Protein AF-A0A965IWE2-F1 (afdb_monomer)

pLDDT: mean 88.1, std 9.8, range [55.44, 98.12]

Secondary structure (DSSP, 8-state):
--TT--------GGG-BSSSS-SS---HHHH-SS--S-S-EEEE--TTTTT-EEEEEETTEEEEEEEEEEEEE-SSTTTTSTTT---EEEEEETTSBEEEEEGGGEEEE-TTTS-S------SPPPP-------

Sequence (134 aa):
MLESGAIYRNVPAHGIGFSRHPAGVWQPKDVQTWDCYGERFTTLEYRYLAGLEVKVRCDNVVYGGEYLFTAAPVGDGFSAYPEQAKEFCFIRLINDRLAIQPTNHVVFRERSFTGDEFQMPKGLKRQVDIWSAE

Foldseek 3Di:
DPPVPDDDPDQQQQNAFPDPQQDDRDDNQQQEVDDDLDDAKDKAAPPVQAPWWKWFDRPNDIFIWGWDIKIFHDDGPQCQFQQRGWIWTWTQTPSRGTHTYTPLRMDTDDPVPDDPDPDRDDPDDTDHDDDDDD

Structure (mmCIF, N/CA/C/O backbone):
data_AF-A0A965IWE2-F1
#
_entry.id   AF-A0A965IWE2-F1
#
loop_
_atom_site.group_PDB
_atom_site.id
_atom_site.type_symbol
_atom_site.label_atom_id
_atom_site.label_alt_id
_atom_site.label_comp_id
_atom_site.label_asym_id
_atom_site.label_entity_id
_atom_site.label_seq_id
_atom_site.pdbx_PDB_ins_code
_atom_site.Cartn_x
_atom_site.Cartn_y
_atom_site.Cartn_z
_atom_site.occupancy
_atom_site.B_iso_or_equiv
_atom_site.auth_seq_id
_atom_site.auth_comp_id
_atom_site.auth_asym_id
_atom_site.auth_atom_id
_atom_site.pdbx_PDB_model_num
ATOM 1 N N . MET A 1 1 ? -0.496 -16.110 -13.170 1.00 55.44 1 MET A N 1
ATOM 2 C CA . MET A 1 1 ? -0.404 -17.322 -14.009 1.00 55.44 1 MET A CA 1
ATOM 3 C C . MET A 1 1 ? 0.460 -16.947 -15.195 1.00 55.44 1 MET A C 1
ATOM 5 O O . MET A 1 1 ? 0.189 -15.914 -15.793 1.00 55.44 1 MET A O 1
ATOM 9 N N . LEU A 1 2 ? 1.551 -17.670 -15.447 1.00 72.88 2 LEU A N 1
ATOM 10 C CA . LEU A 1 2 ? 2.368 -17.424 -16.642 1.00 72.88 2 LEU A CA 1
ATOM 11 C C . LEU A 1 2 ? 1.565 -17.807 -17.894 1.00 72.88 2 LEU A C 1
ATOM 13 O O . LEU A 1 2 ? 0.591 -18.547 -17.776 1.00 72.88 2 LEU A O 1
ATOM 17 N N . GLU A 1 3 ? 1.974 -17.357 -19.081 1.00 79.19 3 GLU A N 1
ATOM 18 C CA . GLU A 1 3 ? 1.339 -17.766 -20.352 1.00 79.19 3 GLU A CA 1
ATOM 19 C C . GLU A 1 3 ? 1.299 -19.299 -20.511 1.00 79.19 3 GLU A C 1
ATOM 21 O O . GLU A 1 3 ? 0.393 -19.846 -21.129 1.00 79.19 3 GLU A O 1
ATOM 26 N N . SER A 1 4 ? 2.230 -20.004 -19.862 1.00 88.25 4 SER A N 1
ATOM 27 C CA . SER A 1 4 ? 2.276 -21.468 -19.765 1.00 88.25 4 SER A CA 1
ATOM 28 C C . SER A 1 4 ? 1.246 -22.091 -18.814 1.00 88.25 4 SER A C 1
ATOM 30 O O . SER A 1 4 ? 1.233 -23.302 -18.621 1.00 88.25 4 SER A O 1
ATOM 32 N N . GLY A 1 5 ? 0.433 -21.284 -18.140 1.00 86.69 5 GLY A N 1
ATOM 33 C CA . GLY A 1 5 ? -0.474 -21.728 -17.088 1.00 86.69 5 GLY A CA 1
ATOM 34 C C . GLY A 1 5 ? 0.195 -22.022 -15.743 1.00 86.69 5 GLY A C 1
ATOM 35 O O . GLY A 1 5 ? -0.491 -22.332 -14.769 1.00 86.69 5 GLY A O 1
ATOM 36 N N . ALA A 1 6 ? 1.520 -21.889 -15.645 1.00 86.88 6 ALA A N 1
ATOM 37 C CA . ALA A 1 6 ? 2.234 -22.164 -14.408 1.00 86.88 6 ALA A CA 1
ATOM 38 C C . ALA A 1 6 ? 1.862 -21.167 -13.294 1.00 86.88 6 ALA A C 1
ATOM 40 O O . ALA A 1 6 ? 1.780 -19.946 -13.500 1.00 86.88 6 ALA A O 1
ATOM 41 N N . ILE A 1 7 ? 1.686 -21.708 -12.087 1.00 81.75 7 ILE A N 1
ATOM 42 C CA . ILE A 1 7 ? 1.588 -20.943 -10.845 1.00 81.75 7 ILE A CA 1
ATOM 43 C C . ILE A 1 7 ? 2.983 -20.899 -10.241 1.00 81.75 7 ILE A C 1
ATOM 45 O O . ILE A 1 7 ? 3.492 -21.903 -9.744 1.00 81.75 7 ILE A O 1
ATOM 49 N N . TYR A 1 8 ? 3.600 -19.727 -10.288 1.00 81.69 8 TYR A N 1
ATOM 50 C CA . TYR A 1 8 ? 4.886 -19.509 -9.653 1.00 81.69 8 TYR A CA 1
ATOM 51 C C . TYR A 1 8 ? 4.661 -19.074 -8.202 1.00 81.69 8 TYR A C 1
ATOM 53 O O . TYR A 1 8 ? 3.908 -18.136 -7.936 1.00 81.69 8 TYR A O 1
ATOM 61 N N . ARG A 1 9 ? 5.261 -19.807 -7.263 1.00 84.38 9 ARG A N 1
ATOM 62 C CA . ARG A 1 9 ? 5.168 -19.569 -5.815 1.00 84.38 9 ARG A CA 1
ATOM 63 C C . ARG A 1 9 ? 6.506 -19.052 -5.289 1.00 84.38 9 ARG A C 1
ATOM 65 O O . ARG A 1 9 ? 7.512 -19.129 -5.985 1.00 84.38 9 ARG A O 1
ATOM 72 N N . ASN A 1 10 ? 6.514 -18.559 -4.051 1.00 85.19 10 ASN A N 1
ATOM 73 C CA . ASN A 1 10 ? 7.715 -18.084 -3.349 1.00 85.19 10 ASN A CA 1
ATOM 74 C C . ASN A 1 10 ? 8.398 -16.875 -4.011 1.00 85.19 10 ASN A C 1
ATOM 76 O O . ASN A 1 10 ? 9.604 -16.682 -3.870 1.00 85.19 10 ASN A O 1
ATOM 80 N N . VAL A 1 11 ? 7.627 -16.041 -4.716 1.00 88.38 11 VAL A N 1
ATOM 81 C CA . VAL A 1 11 ? 8.094 -14.714 -5.131 1.00 88.38 11 VAL A CA 1
ATOM 82 C C . VAL A 1 11 ? 7.975 -13.787 -3.930 1.00 88.38 11 VAL A C 1
ATOM 84 O O . VAL A 1 11 ? 6.859 -13.595 -3.441 1.00 88.38 11 VAL A O 1
ATOM 87 N N . PRO A 1 12 ? 9.076 -13.203 -3.439 1.00 90.75 12 PRO A N 1
ATOM 88 C CA . PRO A 1 12 ? 8.976 -12.233 -2.368 1.00 90.75 12 PRO A CA 1
ATOM 89 C C . PRO A 1 12 ? 8.298 -10.958 -2.882 1.00 90.75 12 PRO A C 1
ATOM 91 O O . PRO A 1 12 ? 8.510 -10.554 -4.026 1.00 90.75 12 PRO A O 1
ATOM 94 N N . ALA A 1 13 ? 7.522 -10.286 -2.031 1.00 93.00 13 ALA A N 1
ATOM 95 C CA . ALA A 1 13 ? 6.728 -9.125 -2.438 1.00 93.00 13 ALA A CA 1
ATOM 96 C C . ALA A 1 13 ? 7.570 -7.993 -3.063 1.00 93.00 13 ALA A C 1
ATOM 98 O O . ALA A 1 13 ? 7.154 -7.398 -4.053 1.00 93.00 13 ALA A O 1
ATOM 99 N N . HIS A 1 14 ? 8.792 -7.750 -2.567 1.00 94.44 14 HIS A N 1
ATOM 100 C CA . HIS A 1 14 ? 9.705 -6.735 -3.122 1.00 94.44 14 HIS A CA 1
ATOM 101 C C . HIS A 1 14 ? 10.213 -7.080 -4.535 1.00 94.44 14 HIS A C 1
ATOM 103 O O . HIS A 1 14 ? 10.678 -6.204 -5.266 1.00 94.44 14 HIS A O 1
ATOM 109 N N . GLY A 1 15 ? 10.118 -8.352 -4.933 1.00 93.06 15 GLY A N 1
ATOM 110 C CA . GLY A 1 15 ? 10.422 -8.825 -6.281 1.00 93.06 15 GLY A CA 1
ATOM 111 C C . GLY A 1 15 ? 9.268 -8.647 -7.273 1.00 93.06 15 GLY A C 1
ATOM 112 O O . GLY A 1 15 ? 9.479 -8.828 -8.469 1.00 93.06 15 GLY A O 1
ATOM 113 N N . ILE A 1 16 ? 8.066 -8.288 -6.808 1.00 93.50 16 ILE A N 1
ATOM 114 C CA . ILE A 1 16 ? 6.896 -8.093 -7.668 1.00 93.50 16 ILE A CA 1
ATOM 115 C C . ILE A 1 16 ? 6.962 -6.708 -8.319 1.00 93.50 16 ILE A C 1
ATOM 117 O O . ILE A 1 16 ? 7.113 -5.683 -7.649 1.00 93.50 16 ILE A O 1
ATOM 121 N N . GLY A 1 17 ? 6.823 -6.690 -9.643 1.00 94.62 17 GLY A N 1
ATOM 122 C CA . GLY A 1 17 ? 6.691 -5.480 -10.442 1.00 94.62 17 GLY A CA 1
ATOM 123 C C . GLY A 1 17 ? 5.585 -5.613 -11.483 1.00 94.62 17 GLY A C 1
ATOM 124 O O . GLY A 1 17 ? 5.257 -6.718 -11.914 1.00 94.62 17 GLY A O 1
ATOM 125 N N . PHE A 1 18 ? 5.013 -4.479 -11.880 1.00 95.31 18 PHE A N 1
ATOM 126 C CA . PHE A 1 18 ? 3.911 -4.391 -12.846 1.00 95.31 18 PHE A CA 1
ATOM 127 C C . PHE A 1 18 ? 4.383 -4.131 -14.283 1.00 95.31 18 PHE A C 1
ATOM 129 O O . PHE A 1 18 ? 3.581 -4.152 -15.215 1.00 95.31 18 PHE A O 1
ATOM 136 N N . SER A 1 19 ? 5.688 -3.939 -14.477 1.00 94.94 19 SER A N 1
ATOM 137 C CA . SER A 1 19 ? 6.344 -3.837 -15.778 1.00 94.94 19 SER A CA 1
ATOM 138 C C . SER A 1 19 ? 7.600 -4.713 -15.815 1.00 94.94 19 SER A C 1
ATOM 140 O O . SER A 1 19 ? 8.023 -5.262 -14.798 1.00 94.94 19 SER A O 1
ATOM 142 N N . ARG A 1 20 ? 8.206 -4.890 -16.999 1.00 91.50 20 ARG A N 1
ATOM 143 C CA . ARG A 1 20 ? 9.433 -5.703 -17.152 1.00 91.50 20 ARG A CA 1
ATOM 144 C C . ARG A 1 20 ? 10.641 -5.102 -16.429 1.00 91.50 20 ARG A C 1
ATOM 146 O O . ARG A 1 20 ? 11.553 -5.833 -16.054 1.00 91.50 20 ARG A O 1
ATOM 153 N N . HIS A 1 21 ? 10.648 -3.782 -16.257 1.00 92.31 21 HIS A N 1
ATOM 154 C CA . HIS A 1 21 ? 11.761 -3.025 -15.693 1.00 92.31 21 HIS A CA 1
ATOM 155 C C . HIS A 1 21 ? 11.236 -1.992 -14.682 1.00 92.31 21 HIS A C 1
ATOM 157 O O . HIS A 1 21 ? 11.335 -0.791 -14.936 1.00 92.31 21 HIS A O 1
ATOM 163 N N . PRO A 1 22 ? 10.654 -2.438 -13.550 1.00 94.38 22 PRO A N 1
ATOM 164 C CA . PRO A 1 22 ? 10.171 -1.526 -12.521 1.00 94.38 22 PRO A CA 1
ATOM 165 C C . PRO A 1 22 ? 11.356 -0.760 -11.923 1.00 94.38 22 PRO A C 1
ATOM 167 O O . PRO A 1 22 ? 12.453 -1.310 -11.771 1.00 94.38 22 PRO A O 1
ATOM 170 N N . ALA A 1 23 ? 11.157 0.511 -11.583 1.00 92.44 23 ALA A N 1
ATOM 171 C CA . ALA A 1 23 ? 12.283 1.365 -11.222 1.00 92.44 23 ALA A CA 1
ATOM 172 C C . ALA A 1 23 ? 12.872 1.013 -9.843 1.00 92.44 23 ALA A C 1
ATOM 174 O O . ALA A 1 23 ? 12.159 0.651 -8.901 1.00 92.44 23 ALA A O 1
ATOM 175 N N . GLY A 1 24 ? 14.193 1.179 -9.722 1.00 88.81 24 GLY A N 1
ATOM 176 C CA . GLY A 1 24 ? 14.953 0.942 -8.491 1.00 88.81 24 GLY A CA 1
ATOM 177 C C . GLY A 1 24 ? 15.128 -0.537 -8.141 1.00 88.81 24 GLY A C 1
ATOM 178 O O . GLY A 1 24 ? 14.558 -1.418 -8.779 1.00 88.81 24 GLY A O 1
ATOM 179 N N . VAL A 1 25 ? 15.921 -0.811 -7.105 1.00 90.25 25 VAL A N 1
ATOM 180 C CA . VAL A 1 25 ? 16.069 -2.144 -6.498 1.00 90.25 25 VAL A CA 1
ATOM 181 C C . VAL A 1 25 ? 15.446 -2.078 -5.114 1.00 90.25 25 VAL A C 1
ATOM 183 O O . VAL A 1 25 ? 15.855 -1.249 -4.308 1.00 90.25 25 VAL A O 1
ATOM 186 N N . TRP A 1 26 ? 14.437 -2.910 -4.871 1.00 94.31 26 TRP A N 1
ATOM 187 C CA . TRP A 1 26 ? 13.669 -2.902 -3.627 1.00 94.31 26 TRP A CA 1
ATOM 188 C C . TRP A 1 26 ? 14.148 -3.999 -2.684 1.00 94.31 26 TRP A C 1
ATOM 190 O O . TRP A 1 26 ? 14.378 -5.135 -3.097 1.00 94.31 26 TRP A O 1
ATOM 200 N N . GLN A 1 27 ? 14.267 -3.645 -1.413 1.00 95.00 27 GLN A N 1
ATOM 201 C CA . GLN A 1 27 ? 14.467 -4.536 -0.281 1.00 95.00 27 GLN A CA 1
ATOM 202 C C . GLN A 1 27 ? 13.111 -4.867 0.367 1.00 95.00 27 GLN A C 1
ATOM 204 O O . GLN A 1 27 ? 12.132 -4.144 0.158 1.00 95.00 27 GLN A O 1
ATOM 209 N N . PRO A 1 28 ? 13.022 -5.916 1.207 1.00 94.12 28 PRO A N 1
ATOM 210 C CA . PRO A 1 28 ? 11.795 -6.238 1.943 1.00 94.12 28 PRO A CA 1
ATOM 211 C C . PRO A 1 28 ? 11.175 -5.046 2.693 1.00 94.12 28 PRO A C 1
ATOM 213 O O . PRO A 1 28 ? 9.966 -4.848 2.643 1.00 94.12 28 PRO A O 1
ATOM 216 N N . LYS A 1 29 ? 12.002 -4.195 3.310 1.00 93.25 29 LYS A N 1
ATOM 217 C CA . LYS A 1 29 ? 11.538 -3.007 4.045 1.00 93.25 29 LYS A CA 1
ATOM 218 C C . LYS A 1 29 ? 10.876 -1.934 3.168 1.00 93.25 29 LYS A C 1
ATOM 220 O O . LYS A 1 29 ? 10.095 -1.131 3.675 1.00 93.25 29 LYS A O 1
ATOM 225 N N . ASP A 1 30 ? 11.193 -1.912 1.872 1.00 95.06 30 ASP A N 1
ATOM 226 C CA . ASP A 1 30 ? 10.654 -0.923 0.937 1.00 95.06 30 ASP A CA 1
ATOM 2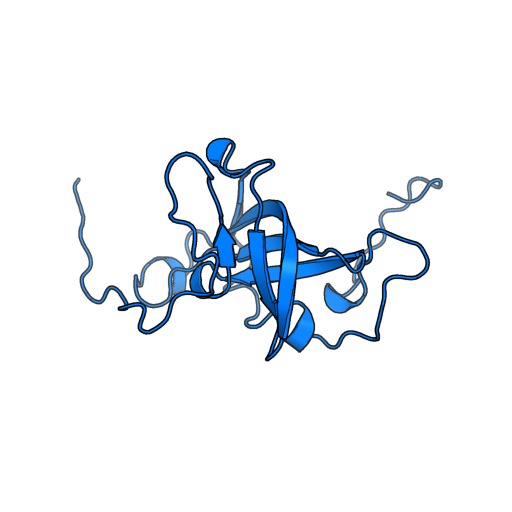27 C C . ASP A 1 30 ? 9.226 -1.313 0.529 1.00 95.06 30 ASP A C 1
ATOM 229 O O . ASP A 1 30 ? 8.349 -0.457 0.429 1.00 95.06 30 ASP A O 1
ATOM 233 N N . VAL A 1 31 ? 8.960 -2.617 0.370 1.00 95.50 31 VAL A N 1
ATOM 234 C CA . VAL A 1 31 ? 7.615 -3.123 0.050 1.00 95.50 31 VAL A CA 1
ATOM 235 C C . VAL A 1 31 ? 6.681 -3.119 1.244 1.00 95.50 31 VAL A C 1
ATOM 237 O O . VAL A 1 31 ? 5.516 -2.755 1.084 1.00 95.50 31 VAL A O 1
ATOM 240 N N . GLN A 1 32 ? 7.174 -3.506 2.417 1.00 93.62 32 GLN A N 1
ATOM 241 C CA . GLN A 1 32 ? 6.331 -3.825 3.557 1.00 93.62 32 GLN A CA 1
ATOM 242 C C . GLN A 1 32 ? 7.048 -3.479 4.860 1.00 93.62 32 GLN A C 1
ATOM 244 O O . GLN A 1 32 ? 8.159 -3.932 5.118 1.00 93.62 32 GLN A O 1
ATOM 249 N N . THR A 1 33 ? 6.414 -2.646 5.688 1.00 90.88 33 THR A N 1
ATOM 250 C CA . THR A 1 33 ? 6.990 -2.239 6.980 1.00 90.88 33 THR A CA 1
ATOM 251 C C . THR A 1 33 ? 6.872 -3.325 8.052 1.00 90.88 33 THR A C 1
ATOM 253 O O . THR A 1 33 ? 7.755 -3.432 8.901 1.00 90.88 33 THR A O 1
ATOM 256 N N . TRP A 1 34 ? 5.809 -4.133 8.023 1.00 86.12 34 TRP A N 1
ATOM 257 C CA . TRP A 1 34 ? 5.569 -5.212 8.988 1.00 86.12 34 TRP A CA 1
ATOM 258 C C . TRP A 1 34 ? 5.124 -6.472 8.279 1.00 86.12 34 TRP A C 1
ATOM 260 O O . TRP A 1 34 ? 4.267 -6.377 7.407 1.00 86.12 34 TRP A O 1
ATOM 270 N N . ASP A 1 35 ? 5.633 -7.627 8.697 1.00 78.38 35 ASP A N 1
ATOM 271 C CA . ASP A 1 35 ? 5.139 -8.922 8.232 1.00 78.38 35 ASP A CA 1
ATOM 272 C C . ASP A 1 35 ? 3.641 -9.092 8.541 1.00 78.38 35 ASP A C 1
ATOM 274 O O . ASP A 1 35 ? 3.102 -8.476 9.466 1.00 78.38 35 ASP A O 1
ATOM 278 N N . CYS A 1 36 ? 2.955 -9.922 7.751 1.00 68.4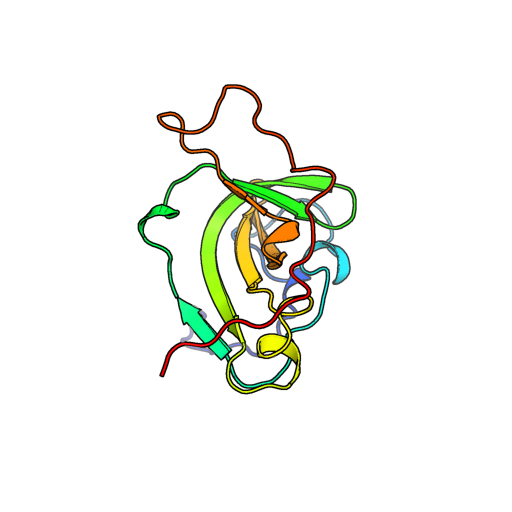4 36 CYS A N 1
ATOM 279 C CA . CYS A 1 36 ? 1.548 -10.237 7.992 1.00 68.44 36 CYS A CA 1
ATOM 280 C C . CYS A 1 36 ? 1.375 -10.850 9.391 1.00 68.44 36 CYS A C 1
ATOM 282 O O . CYS A 1 36 ? 2.110 -11.762 9.764 1.00 68.44 36 CYS A O 1
ATOM 284 N N . TYR A 1 37 ? 0.370 -10.387 10.141 1.00 68.88 37 TYR A N 1
ATOM 285 C CA . TYR A 1 37 ? 0.128 -10.774 11.541 1.00 68.88 37 TYR A CA 1
ATOM 286 C C . TYR A 1 37 ? -0.346 -12.229 11.754 1.00 68.88 37 TYR A C 1
ATOM 288 O O . TYR A 1 37 ? -0.629 -12.633 12.881 1.00 68.88 37 TYR A O 1
ATOM 296 N N . GLY A 1 38 ? -0.374 -13.045 10.695 1.00 73.25 38 GLY A N 1
ATOM 297 C CA . GLY A 1 38 ? -0.691 -14.466 10.755 1.00 73.25 38 GLY A CA 1
ATOM 298 C C . GLY A 1 38 ? -1.047 -15.059 9.391 1.00 73.25 38 GLY A C 1
ATOM 299 O O . GLY A 1 38 ? -0.911 -14.419 8.349 1.00 73.25 38 GLY A O 1
ATOM 300 N N . GLU A 1 39 ? -1.531 -16.301 9.413 1.00 80.12 39 GLU A N 1
ATOM 301 C CA . GLU A 1 39 ? -1.945 -17.046 8.214 1.00 80.12 39 GLU A CA 1
ATOM 302 C C . GLU A 1 39 ? -3.424 -16.832 7.850 1.00 80.12 39 GLU A C 1
ATOM 304 O O . GLU A 1 39 ? -3.841 -17.144 6.735 1.00 80.12 39 GLU A O 1
ATOM 309 N N . ARG A 1 40 ? -4.233 -16.305 8.781 1.00 87.75 40 ARG A N 1
ATOM 310 C CA . ARG A 1 40 ? -5.671 -16.081 8.588 1.00 87.75 40 ARG A CA 1
ATOM 311 C C . ARG A 1 40 ? -5.953 -14.617 8.287 1.00 87.75 40 ARG A C 1
ATOM 313 O O . ARG A 1 40 ? -5.820 -13.756 9.150 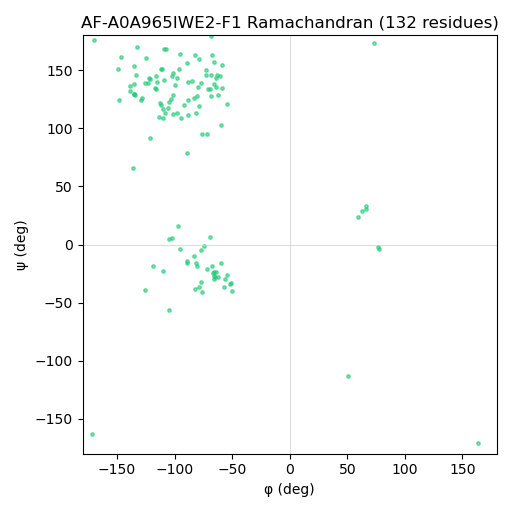1.00 87.75 40 ARG A O 1
ATOM 320 N N . PHE A 1 41 ? -6.383 -14.353 7.063 1.00 90.06 41 PHE A N 1
ATOM 321 C CA . PHE A 1 41 ? -6.807 -13.035 6.616 1.00 90.06 41 PHE A CA 1
ATOM 322 C C . PHE A 1 41 ? -7.934 -13.164 5.595 1.00 90.06 41 PHE A C 1
ATOM 324 O O . PHE A 1 41 ? -8.120 -14.212 4.975 1.00 90.06 41 PHE A O 1
ATOM 331 N N . THR A 1 42 ? -8.666 -12.075 5.403 1.00 92.12 42 THR A N 1
ATOM 332 C CA . THR A 1 42 ? -9.567 -11.890 4.267 1.00 92.12 42 THR A CA 1
ATOM 333 C C . THR A 1 42 ? -9.007 -10.819 3.346 1.00 92.12 42 THR A C 1
ATOM 335 O O . THR A 1 42 ? -8.321 -9.902 3.799 1.00 92.12 42 THR A O 1
ATOM 338 N N . THR A 1 43 ? -9.304 -10.912 2.055 1.00 94.38 43 THR A N 1
ATOM 339 C CA . THR A 1 43 ? -9.077 -9.810 1.120 1.00 94.38 43 THR A CA 1
ATOM 340 C C . THR A 1 43 ? -10.388 -9.106 0.817 1.00 94.38 43 THR A C 1
ATOM 342 O O . THR A 1 43 ? -11.450 -9.728 0.773 1.00 94.38 43 THR A O 1
ATOM 345 N N . LEU A 1 44 ? -10.320 -7.794 0.629 1.00 95.00 44 LEU A N 1
ATOM 346 C CA . LEU A 1 44 ? -11.452 -6.976 0.226 1.00 95.00 44 LEU A CA 1
ATOM 347 C C . LEU A 1 44 ? -10.991 -5.788 -0.607 1.00 95.00 44 LEU A C 1
ATOM 349 O O . LEU A 1 44 ? -9.889 -5.278 -0.427 1.00 95.00 44 LEU A O 1
ATOM 353 N N . GLU A 1 45 ? -11.860 -5.328 -1.494 1.00 96.25 45 GLU A N 1
ATOM 354 C CA . GLU A 1 45 ? -11.698 -4.052 -2.177 1.00 96.25 45 GLU A CA 1
ATOM 355 C C . GLU A 1 45 ? -12.685 -3.053 -1.572 1.00 96.25 45 GLU A C 1
ATOM 357 O O . GLU A 1 45 ? -13.907 -3.217 -1.664 1.00 96.25 45 GLU A O 1
ATOM 362 N N . TYR A 1 46 ? -12.163 -1.987 -0.970 1.00 94.25 46 TYR A N 1
ATOM 363 C CA . TYR A 1 46 ? -12.987 -0.846 -0.600 1.00 94.25 46 TYR A CA 1
ATOM 364 C C . TYR A 1 46 ? -13.390 -0.090 -1.866 1.00 94.25 46 TYR A C 1
ATOM 366 O O . TYR A 1 46 ? -12.651 0.769 -2.337 1.00 94.25 46 TYR A O 1
ATOM 374 N N . ARG A 1 47 ? -14.580 -0.380 -2.405 1.00 94.25 47 ARG A N 1
ATOM 375 C CA . ARG A 1 47 ? -15.078 0.233 -3.655 1.00 94.25 47 ARG A CA 1
ATOM 376 C C . ARG A 1 47 ? -15.022 1.759 -3.666 1.00 94.25 47 ARG A C 1
ATOM 378 O O . ARG A 1 47 ? -14.790 2.345 -4.711 1.00 94.25 47 ARG A O 1
ATOM 385 N N . TYR A 1 48 ? -15.228 2.392 -2.513 1.00 94.38 48 TYR A N 1
ATOM 386 C CA . TYR A 1 48 ? -15.125 3.845 -2.381 1.00 94.38 48 TYR A CA 1
ATOM 387 C C . TYR A 1 48 ? -13.697 4.371 -2.611 1.00 94.38 48 TYR A C 1
ATOM 389 O O . TYR A 1 48 ? -13.521 5.491 -3.071 1.00 94.38 48 TYR A O 1
ATOM 397 N N . LEU A 1 49 ? -12.676 3.570 -2.297 1.00 94.94 49 LEU A N 1
ATOM 398 C CA . LEU A 1 49 ? -11.266 3.930 -2.458 1.00 94.94 49 LEU A CA 1
ATOM 399 C C . LEU A 1 49 ? -10.711 3.572 -3.843 1.00 94.94 49 LEU A C 1
ATOM 401 O O . LEU A 1 49 ? -9.630 4.039 -4.206 1.00 94.94 49 LEU A O 1
ATOM 405 N N . ALA A 1 50 ? -11.422 2.746 -4.611 1.00 94.31 50 ALA A N 1
ATOM 406 C CA . ALA A 1 50 ? -11.008 2.346 -5.946 1.00 94.31 50 ALA A CA 1
ATOM 407 C C . ALA A 1 50 ? -10.933 3.569 -6.877 1.00 94.31 50 ALA A C 1
ATOM 409 O O . ALA A 1 50 ? -11.866 4.365 -6.968 1.00 94.31 50 ALA A O 1
ATOM 410 N N . GLY A 1 51 ? -9.799 3.728 -7.562 1.00 93.81 51 GLY A N 1
ATOM 411 C CA . GLY A 1 51 ? -9.550 4.854 -8.467 1.00 93.81 51 GLY A CA 1
ATOM 412 C C . GLY A 1 51 ? -9.185 6.181 -7.790 1.00 93.81 51 GLY A C 1
ATOM 413 O O . GLY A 1 51 ? -8.854 7.135 -8.495 1.00 93.81 51 GLY A O 1
ATOM 414 N N . LEU A 1 52 ? -9.191 6.260 -6.453 1.00 96.00 52 LEU A N 1
ATOM 415 C CA . LEU A 1 52 ? -8.706 7.447 -5.749 1.00 96.00 52 LEU A CA 1
ATOM 416 C C . LEU A 1 52 ? -7.183 7.557 -5.819 1.00 96.00 52 LEU A C 1
ATOM 418 O O . LEU A 1 52 ? -6.448 6.566 -5.840 1.00 96.00 52 LEU A O 1
ATOM 422 N N . GLU A 1 53 ? -6.699 8.796 -5.787 1.00 94.81 53 GLU A N 1
ATOM 423 C CA . GLU A 1 53 ? -5.272 9.068 -5.676 1.00 94.81 53 GLU A CA 1
ATOM 424 C C . GLU A 1 53 ? -4.792 8.652 -4.282 1.00 94.81 53 GLU A C 1
ATOM 426 O O . GLU A 1 53 ? -5.345 9.086 -3.269 1.00 94.81 53 GLU A O 1
ATOM 431 N N . VAL A 1 54 ? -3.736 7.843 -4.215 1.00 97.25 54 VAL A N 1
ATOM 432 C CA . VAL A 1 54 ? -3.176 7.369 -2.946 1.00 97.25 54 VAL A CA 1
ATOM 433 C C . VAL A 1 54 ? -1.704 7.739 -2.826 1.00 97.25 54 VAL A C 1
ATOM 435 O O . VAL A 1 54 ? -0.942 7.657 -3.790 1.00 97.25 54 VAL A O 1
ATOM 438 N N . LYS A 1 55 ? -1.298 8.161 -1.626 1.00 97.38 55 LYS A N 1
ATOM 439 C CA . LYS A 1 55 ? 0.104 8.279 -1.223 1.00 97.38 55 LYS A CA 1
ATOM 440 C C . LYS A 1 55 ? 0.433 7.207 -0.200 1.00 97.38 55 LYS A C 1
ATOM 442 O O . LYS A 1 55 ? -0.362 6.926 0.695 1.00 97.38 55 LYS A O 1
ATOM 447 N N . VAL A 1 56 ? 1.635 6.657 -0.310 1.00 97.00 56 VAL A N 1
ATOM 448 C CA . VAL A 1 56 ? 2.104 5.517 0.479 1.00 97.00 56 VAL A CA 1
ATOM 449 C C . VAL A 1 56 ? 3.515 5.767 0.976 1.00 97.00 56 VAL A C 1
ATOM 451 O O . VAL A 1 56 ? 4.394 6.118 0.191 1.00 97.00 56 VAL A O 1
ATOM 454 N N . ARG A 1 57 ? 3.748 5.575 2.274 1.00 96.31 57 ARG A N 1
ATOM 455 C CA . ARG A 1 57 ? 5.079 5.650 2.879 1.00 96.31 57 ARG A CA 1
ATOM 456 C C . ARG A 1 57 ? 5.741 4.276 2.817 1.00 96.31 57 ARG A C 1
ATOM 458 O O . ARG A 1 57 ? 5.319 3.356 3.512 1.00 96.31 57 ARG A O 1
ATOM 465 N N . CYS A 1 58 ? 6.783 4.181 2.002 1.00 95.19 58 CYS A N 1
ATOM 466 C CA . CYS A 1 58 ? 7.631 3.011 1.811 1.00 95.19 58 CYS A CA 1
ATOM 467 C C . CYS A 1 58 ? 9.007 3.321 2.413 1.00 95.19 58 CYS A C 1
ATOM 469 O O . CYS A 1 58 ? 9.729 4.173 1.891 1.00 95.19 58 CYS A O 1
ATOM 471 N N . ASP A 1 59 ? 9.337 2.695 3.544 1.00 92.75 59 ASP A N 1
ATOM 472 C CA . ASP A 1 59 ? 10.474 3.084 4.392 1.00 92.75 59 ASP A CA 1
ATOM 473 C C . ASP A 1 59 ? 10.445 4.602 4.698 1.00 92.75 59 ASP A C 1
ATOM 475 O O . ASP A 1 59 ? 9.513 5.096 5.341 1.00 92.75 59 ASP A O 1
ATOM 479 N N . ASN A 1 60 ? 11.411 5.366 4.180 1.00 90.31 60 ASN A N 1
ATOM 480 C CA . ASN A 1 60 ? 11.512 6.816 4.376 1.00 90.31 60 ASN A CA 1
ATOM 481 C C . ASN A 1 60 ? 11.030 7.643 3.173 1.00 90.31 60 ASN A C 1
ATOM 483 O O . ASN A 1 60 ? 11.151 8.869 3.179 1.00 90.31 60 ASN A O 1
ATOM 487 N N . VAL A 1 61 ? 10.481 7.000 2.141 1.00 94.19 61 VAL A N 1
ATOM 488 C CA . VAL A 1 61 ? 10.075 7.651 0.890 1.00 94.19 61 VAL A CA 1
ATOM 489 C C . VAL A 1 61 ? 8.564 7.559 0.717 1.00 94.19 61 VAL A C 1
ATOM 491 O O . VAL A 1 61 ? 7.941 6.545 1.024 1.00 94.19 61 VAL A O 1
ATOM 494 N N . VAL A 1 62 ? 7.949 8.635 0.226 1.00 96.50 62 VAL A N 1
ATOM 495 C CA . VAL A 1 62 ? 6.518 8.656 -0.089 1.00 96.50 62 VAL A CA 1
ATOM 496 C C . VAL A 1 62 ? 6.331 8.548 -1.594 1.00 96.50 62 VAL A C 1
ATOM 498 O O . VAL A 1 62 ? 6.851 9.369 -2.346 1.00 96.50 62 VAL A O 1
ATOM 501 N N . TYR A 1 63 ? 5.546 7.564 -2.015 1.00 97.06 63 TYR A N 1
ATOM 502 C CA . TYR A 1 63 ? 5.175 7.341 -3.406 1.00 97.06 63 TYR A CA 1
ATOM 503 C C . TYR A 1 63 ? 3.692 7.612 -3.616 1.00 97.06 63 TYR A C 1
ATOM 505 O O . TYR A 1 63 ? 2.888 7.443 -2.701 1.00 97.06 63 TYR A O 1
ATO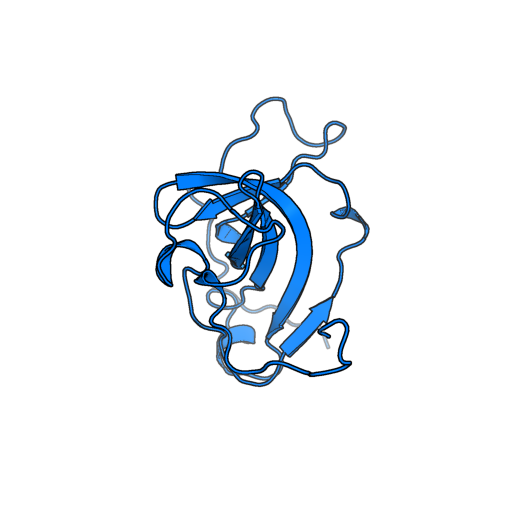M 513 N N . GLY A 1 64 ? 3.331 8.023 -4.828 1.00 97.69 64 GLY A N 1
ATOM 514 C CA . GLY A 1 64 ? 1.957 7.917 -5.307 1.00 97.69 64 GLY A CA 1
ATOM 515 C C . GLY A 1 64 ? 1.677 6.511 -5.837 1.00 97.69 64 GLY A C 1
ATOM 516 O O . GLY A 1 64 ? 2.611 5.771 -6.165 1.00 97.69 64 GLY A O 1
ATOM 517 N N . GLY A 1 65 ? 0.406 6.159 -5.979 1.00 97.00 65 GLY A N 1
ATOM 518 C CA . GLY A 1 65 ? 0.022 4.902 -6.602 1.00 97.00 65 GLY A CA 1
ATOM 519 C C . GLY A 1 65 ? -1.470 4.776 -6.851 1.00 97.00 65 GLY A C 1
ATOM 520 O O . GLY A 1 65 ? -2.212 5.757 -6.815 1.00 97.00 65 GLY A O 1
ATOM 521 N N . GLU A 1 66 ? -1.872 3.536 -7.079 1.00 97.44 66 GLU A N 1
ATOM 522 C CA . GLU A 1 66 ? -3.236 3.084 -7.293 1.00 97.44 66 GLU A CA 1
ATOM 523 C C . GLU A 1 66 ? -3.531 1.929 -6.338 1.00 97.44 66 GLU A C 1
ATOM 525 O O . GLU A 1 66 ? -2.786 0.946 -6.266 1.00 97.44 66 GLU A O 1
ATOM 530 N N . TYR A 1 67 ? -4.611 2.070 -5.581 1.00 97.94 67 TYR A N 1
ATOM 531 C CA . TYR A 1 67 ? -5.087 1.036 -4.676 1.00 97.94 67 TYR A CA 1
ATOM 532 C C . TYR A 1 67 ? -5.629 -0.167 -5.445 1.00 97.94 67 TYR A C 1
ATOM 534 O O . TYR A 1 67 ? -6.388 -0.003 -6.394 1.00 97.94 67 TYR A O 1
ATOM 542 N N . LEU A 1 68 ? -5.232 -1.368 -5.019 1.00 97.44 68 LEU A N 1
ATOM 543 C CA . LEU A 1 68 ? -5.650 -2.625 -5.636 1.00 97.44 68 LEU A CA 1
ATOM 544 C C . LEU A 1 68 ? -6.687 -3.337 -4.767 1.00 97.44 68 LEU A C 1
ATOM 546 O O . LEU A 1 68 ? -7.765 -3.678 -5.233 1.00 97.44 68 LEU A O 1
ATOM 550 N N . PHE A 1 69 ? -6.331 -3.600 -3.510 1.00 97.25 69 PHE A N 1
ATOM 551 C CA . PHE A 1 69 ? -7.181 -4.242 -2.510 1.00 9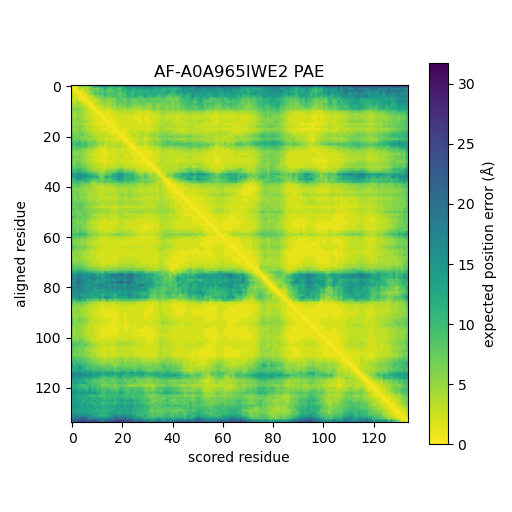7.25 69 PHE A CA 1
ATOM 552 C C . PHE A 1 69 ? -6.520 -4.139 -1.130 1.00 97.25 69 PHE A C 1
ATOM 554 O O . PHE A 1 69 ? -5.389 -3.670 -0.984 1.00 97.25 69 PHE A O 1
ATOM 561 N N . THR A 1 70 ? -7.216 -4.612 -0.107 1.00 95.75 70 THR A N 1
ATOM 562 C CA . THR A 1 70 ? -6.738 -4.691 1.269 1.00 95.75 70 THR A CA 1
ATOM 563 C C . THR A 1 70 ? -6.767 -6.133 1.755 1.00 95.75 70 THR A C 1
ATOM 565 O O . THR A 1 70 ? -7.695 -6.875 1.436 1.00 95.75 70 THR A O 1
ATOM 568 N N . ALA A 1 71 ? -5.766 -6.532 2.538 1.00 93.62 71 ALA A N 1
ATOM 569 C CA . ALA A 1 71 ? -5.803 -7.746 3.342 1.00 93.62 71 ALA A CA 1
ATOM 570 C C . ALA A 1 71 ? -6.019 -7.382 4.817 1.00 93.62 71 ALA A C 1
ATOM 572 O O . ALA A 1 71 ? -5.227 -6.637 5.399 1.00 93.62 71 ALA A O 1
ATOM 573 N N . ALA A 1 72 ? -7.076 -7.919 5.418 1.00 90.62 72 ALA A N 1
ATOM 574 C CA . ALA A 1 72 ? -7.418 -7.730 6.821 1.00 90.62 72 ALA A CA 1
ATOM 575 C C . ALA A 1 72 ? -7.195 -9.050 7.581 1.00 90.62 72 ALA A C 1
ATOM 577 O O . ALA A 1 72 ? -7.846 -10.047 7.248 1.00 90.62 72 ALA A O 1
ATOM 578 N N . PRO A 1 73 ? -6.273 -9.102 8.558 1.00 88.50 73 PRO A N 1
ATOM 579 C CA . PRO A 1 73 ? -6.099 -10.273 9.417 1.00 88.50 73 PRO A CA 1
ATOM 580 C C . PRO A 1 73 ? -7.376 -10.594 10.208 1.00 88.50 73 PRO A C 1
ATOM 582 O O . PRO A 1 73 ? -8.111 -9.686 10.594 1.00 88.50 73 PRO A O 1
ATOM 585 N N . VAL A 1 74 ? -7.656 -11.882 10.431 1.00 83.75 74 VAL A N 1
ATOM 586 C CA . VAL A 1 74 ? -8.885 -12.346 11.100 1.00 83.75 74 VAL A CA 1
ATOM 587 C C . VAL A 1 74 ? -8.572 -13.417 12.139 1.00 83.75 74 VAL A C 1
ATOM 589 O O . VAL A 1 74 ? -7.963 -14.445 11.835 1.00 83.75 74 VAL A O 1
ATOM 592 N N . GLY A 1 75 ? -9.087 -13.227 13.357 1.00 74.38 75 GLY A N 1
ATOM 593 C CA . GLY A 1 75 ? -9.048 -14.251 14.405 1.00 74.38 75 GLY A CA 1
ATOM 594 C C . GLY A 1 75 ? -7.632 -14.565 14.893 1.00 74.38 75 GLY A C 1
ATOM 595 O O . GLY A 1 75 ? -7.338 -15.722 15.217 1.00 74.38 75 GLY A O 1
ATOM 596 N N . ASP A 1 76 ? -6.763 -13.554 14.892 1.00 71.00 76 ASP A N 1
ATOM 597 C CA . ASP A 1 76 ? -5.449 -13.569 15.529 1.00 71.00 76 ASP A CA 1
ATOM 598 C C . ASP A 1 76 ? -5.449 -12.685 16.792 1.00 71.00 76 ASP A C 1
ATOM 600 O O . ASP A 1 76 ? -6.398 -11.947 17.063 1.00 71.00 76 ASP A O 1
ATOM 604 N N . GLY A 1 77 ? -4.392 -12.787 17.602 1.00 61.47 77 GLY A N 1
ATOM 605 C CA . GLY A 1 77 ? -4.271 -11.977 18.815 1.00 61.47 77 GLY A CA 1
ATOM 606 C C . GLY A 1 77 ? -4.148 -10.479 18.527 1.00 61.47 77 GLY A C 1
ATOM 607 O O . GLY A 1 77 ? -4.577 -9.683 19.345 1.00 61.47 77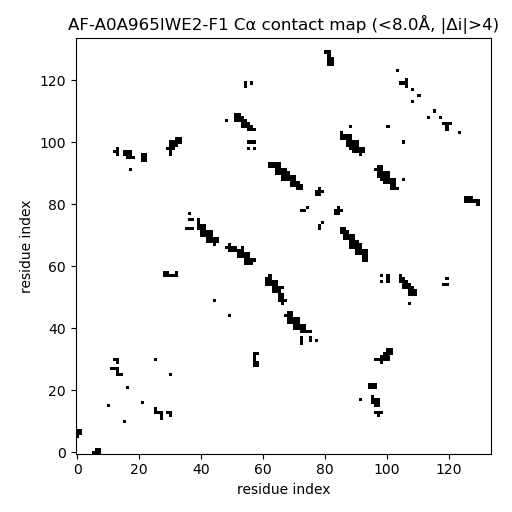 GLY A O 1
ATOM 608 N N . PHE A 1 78 ? -3.611 -10.087 17.370 1.00 63.94 78 PHE A N 1
ATOM 609 C CA . PHE A 1 78 ? -3.254 -8.703 17.034 1.00 63.94 78 PHE A CA 1
ATOM 610 C C . PHE A 1 78 ? -4.454 -7.880 16.545 1.00 63.94 78 PHE A C 1
ATOM 612 O O . PHE A 1 78 ? -4.600 -6.715 16.904 1.00 63.94 78 PHE A O 1
ATOM 619 N N . SER A 1 79 ? -5.341 -8.489 15.761 1.00 61.19 79 SER A N 1
ATOM 620 C CA . SER A 1 79 ? -6.576 -7.893 15.233 1.00 61.19 79 SER A CA 1
ATOM 621 C C . SER A 1 79 ? -7.597 -7.577 16.326 1.00 61.19 79 SER A C 1
ATOM 623 O O . SER A 1 79 ? -8.407 -6.670 16.150 1.00 61.19 79 SER A O 1
ATOM 625 N N . ALA A 1 80 ? -7.531 -8.269 17.468 1.00 63.38 80 ALA A N 1
ATOM 626 C CA . ALA A 1 80 ? -8.382 -8.008 18.626 1.00 63.38 80 ALA A CA 1
ATOM 627 C C . ALA A 1 80 ? -7.907 -6.822 19.489 1.00 63.38 80 ALA A C 1
ATOM 629 O O . ALA A 1 80 ? -8.703 -6.279 20.256 1.00 63.38 80 ALA A O 1
ATOM 630 N N . TYR A 1 81 ? -6.640 -6.399 19.370 1.00 70.00 81 TYR A N 1
ATOM 631 C CA . TYR A 1 81 ? -6.105 -5.244 20.097 1.00 70.00 81 TYR A CA 1
ATOM 632 C C . TYR A 1 81 ? -6.116 -3.997 19.202 1.00 70.00 81 TYR A C 1
ATOM 634 O O . TYR A 1 81 ? -5.336 -3.926 18.251 1.00 70.00 81 TYR A O 1
ATOM 642 N N . PRO A 1 82 ? -6.931 -2.970 19.506 1.00 64.94 82 PRO A N 1
ATOM 643 C CA . PRO A 1 82 ? -7.125 -1.812 18.625 1.00 64.94 82 PRO A CA 1
ATOM 644 C C . PRO A 1 82 ? -5.842 -1.058 18.249 1.00 64.94 82 PRO A C 1
ATOM 646 O O . PRO A 1 82 ? -5.735 -0.486 17.169 1.00 64.94 82 PRO A O 1
ATOM 649 N N . GLU A 1 83 ? -4.840 -1.062 19.126 1.00 67.06 83 GLU A N 1
ATOM 650 C CA . GLU A 1 83 ? -3.544 -0.421 18.884 1.00 67.06 83 GLU A CA 1
ATOM 651 C C . GLU A 1 83 ? -2.663 -1.162 17.859 1.00 67.06 83 GLU A C 1
ATOM 653 O O . GLU A 1 83 ? -1.734 -0.571 17.292 1.00 67.06 83 GLU A O 1
ATOM 658 N N . GLN A 1 84 ? -2.943 -2.451 17.640 1.00 68.69 84 GLN A N 1
ATOM 659 C CA . GLN A 1 84 ? -2.212 -3.351 16.746 1.00 68.69 84 GLN A CA 1
ATOM 660 C C . GLN A 1 84 ? -3.025 -3.719 15.503 1.00 68.69 84 GLN A C 1
ATOM 662 O O . GLN A 1 84 ? -2.426 -4.026 14.472 1.00 68.69 84 GLN A O 1
ATOM 667 N N . ALA A 1 85 ? -4.354 -3.614 15.577 1.00 72.12 85 ALA A N 1
ATOM 668 C CA . ALA A 1 85 ? -5.272 -3.864 14.481 1.00 72.12 85 ALA A CA 1
ATOM 669 C C . ALA A 1 85 ? -4.980 -2.922 13.306 1.00 72.12 85 ALA A C 1
ATOM 671 O O . ALA A 1 85 ? -5.298 -1.731 13.319 1.00 72.12 85 ALA A O 1
ATOM 672 N N . LYS A 1 86 ? -4.331 -3.467 12.278 1.00 81.00 86 LYS A N 1
ATOM 673 C CA . LYS A 1 86 ? -4.085 -2.774 11.020 1.00 81.00 86 LYS A CA 1
ATOM 674 C C . LYS A 1 86 ? -4.298 -3.730 9.872 1.00 81.00 86 LYS A C 1
ATOM 676 O O . LYS A 1 86 ? -3.836 -4.868 9.886 1.00 81.00 86 LYS A O 1
ATOM 681 N N . GLU A 1 87 ? -4.970 -3.214 8.865 1.00 90.94 87 GLU A N 1
ATOM 682 C CA . GLU A 1 87 ? -5.097 -3.870 7.580 1.00 90.94 87 GLU A CA 1
ATOM 683 C C . GLU A 1 87 ? -3.934 -3.455 6.679 1.00 90.94 87 GLU A C 1
ATOM 685 O O . GLU A 1 87 ? -3.341 -2.385 6.856 1.00 90.94 87 GLU A O 1
ATOM 690 N N . PHE A 1 88 ? -3.620 -4.297 5.702 1.00 94.06 88 PHE A N 1
ATOM 691 C CA . PHE A 1 88 ? -2.525 -4.087 4.767 1.00 94.06 88 PHE A CA 1
ATOM 692 C C . PHE A 1 88 ? -3.077 -3.744 3.386 1.00 94.06 88 PHE A C 1
ATOM 694 O O . PHE A 1 88 ? -3.700 -4.578 2.728 1.00 94.06 88 PHE A O 1
ATOM 701 N N . CYS A 1 89 ? -2.838 -2.518 2.935 1.00 96.19 89 CYS A N 1
ATOM 702 C CA . CYS A 1 89 ? -3.237 -2.048 1.615 1.00 96.19 89 CYS A CA 1
ATOM 703 C C . CYS A 1 89 ? -2.204 -2.473 0.567 1.00 96.19 89 CYS A C 1
ATOM 705 O O . CYS A 1 89 ? -1.022 -2.143 0.686 1.00 96.19 89 CYS A O 1
ATOM 707 N N . PHE A 1 90 ? -2.671 -3.146 -0.482 1.00 97.50 90 PHE A N 1
ATOM 708 C CA . PHE A 1 90 ? -1.899 -3.502 -1.667 1.00 97.50 90 PHE A CA 1
ATOM 709 C C . PHE A 1 90 ? -2.057 -2.399 -2.705 1.00 97.50 90 PHE A C 1
ATOM 711 O O . PHE A 1 90 ? -3.170 -2.073 -3.122 1.00 97.50 90 PHE A O 1
ATOM 718 N N . ILE A 1 91 ? -0.939 -1.794 -3.096 1.00 98.12 91 ILE A N 1
ATOM 719 C CA . ILE A 1 91 ? -0.925 -0.585 -3.917 1.00 98.12 91 ILE A CA 1
ATOM 720 C C . ILE A 1 91 ? 0.102 -0.758 -5.032 1.00 98.12 91 ILE A C 1
ATOM 722 O O . ILE A 1 91 ? 1.262 -1.097 -4.781 1.00 98.12 91 ILE A O 1
ATOM 726 N N . ARG A 1 92 ? -0.320 -0.502 -6.272 1.00 97.75 92 ARG A N 1
ATOM 727 C CA . ARG A 1 92 ? 0.583 -0.357 -7.413 1.00 97.75 92 ARG A CA 1
ATOM 728 C C . ARG A 1 92 ? 1.150 1.052 -7.396 1.00 97.75 92 ARG A C 1
ATOM 730 O O . ARG A 1 92 ? 0.420 2.018 -7.590 1.00 97.75 92 ARG A O 1
ATOM 737 N N . LEU A 1 93 ? 2.443 1.182 -7.154 1.00 97.69 93 LEU A N 1
ATOM 738 C CA . LEU A 1 93 ? 3.098 2.481 -7.136 1.00 97.69 93 LEU A CA 1
ATOM 739 C C . LEU A 1 93 ? 3.382 2.993 -8.549 1.00 97.69 93 LEU A C 1
ATOM 741 O O . LEU A 1 93 ? 3.514 2.220 -9.494 1.00 97.69 93 LEU A O 1
ATOM 745 N N . ILE A 1 94 ? 3.574 4.308 -8.669 1.00 97.12 94 ILE A N 1
ATOM 746 C CA . ILE A 1 94 ? 3.930 4.980 -9.934 1.00 97.12 94 ILE A CA 1
ATOM 747 C C . ILE A 1 94 ? 5.246 4.494 -10.568 1.00 97.12 94 ILE A C 1
ATOM 749 O O . ILE A 1 94 ? 5.516 4.792 -11.725 1.00 97.12 94 ILE A O 1
ATOM 753 N N . ASN A 1 95 ? 6.088 3.786 -9.814 1.00 96.12 95 ASN A N 1
ATOM 754 C CA . ASN A 1 95 ? 7.339 3.192 -10.290 1.00 96.12 95 ASN A CA 1
ATOM 755 C C . ASN A 1 95 ? 7.188 1.706 -10.673 1.00 96.12 95 ASN A C 1
ATOM 757 O O . ASN A 1 95 ? 8.192 0.995 -10.764 1.00 96.12 95 ASN A O 1
ATOM 761 N N . ASP A 1 96 ? 5.947 1.242 -10.844 1.00 97.31 96 ASP A N 1
ATOM 762 C CA . ASP A 1 96 ? 5.562 -0.141 -11.131 1.00 97.31 96 ASP A CA 1
ATOM 763 C C . ASP A 1 96 ? 6.000 -1.156 -10.069 1.00 97.31 96 ASP A C 1
ATOM 765 O O . ASP A 1 96 ? 6.120 -2.348 -10.359 1.00 97.31 96 ASP A O 1
ATOM 769 N N . ARG A 1 97 ? 6.227 -0.721 -8.828 1.00 96.81 97 ARG A N 1
ATOM 770 C CA . ARG A 1 97 ? 6.476 -1.617 -7.692 1.00 96.81 97 ARG A CA 1
ATOM 771 C C . ARG A 1 97 ? 5.194 -1.868 -6.911 1.00 96.81 97 ARG A C 1
ATOM 773 O O . ARG A 1 97 ? 4.293 -1.029 -6.872 1.00 96.81 97 ARG A O 1
ATOM 780 N N . LEU A 1 98 ? 5.121 -3.035 -6.283 1.00 97.44 98 LEU A N 1
ATOM 781 C CA . LEU A 1 98 ? 4.103 -3.316 -5.281 1.00 97.44 98 LEU A CA 1
ATOM 782 C C . LEU A 1 98 ? 4.509 -2.682 -3.949 1.00 97.44 98 LEU A C 1
ATOM 784 O O . LEU A 1 98 ? 5.650 -2.833 -3.524 1.00 97.44 98 LEU A O 1
ATOM 788 N N . ALA A 1 99 ? 3.559 -2.039 -3.277 1.00 97.25 99 ALA A N 1
ATOM 789 C CA . ALA A 1 99 ? 3.639 -1.693 -1.864 1.00 97.25 99 ALA A CA 1
ATOM 790 C C . ALA A 1 99 ? 2.535 -2.422 -1.091 1.00 97.25 99 ALA A C 1
ATOM 792 O O . ALA A 1 99 ? 1.384 -2.448 -1.527 1.00 97.25 99 ALA A O 1
ATOM 793 N N . ILE A 1 100 ? 2.895 -2.998 0.055 1.00 96.56 100 ILE A N 1
ATOM 794 C CA . ILE A 1 100 ? 1.991 -3.646 1.008 1.00 96.56 100 ILE A CA 1
ATOM 795 C C . ILE A 1 100 ? 2.173 -2.918 2.331 1.00 96.56 100 ILE A C 1
ATOM 797 O O . ILE A 1 100 ? 3.077 -3.222 3.108 1.00 96.56 100 ILE A O 1
ATOM 801 N N . GLN A 1 101 ? 1.359 -1.893 2.557 1.00 95.50 101 GLN A N 1
ATOM 802 C CA . GLN A 1 101 ? 1.574 -0.979 3.672 1.00 95.50 101 GLN A CA 1
ATOM 803 C C . GLN A 1 101 ? 0.363 -0.941 4.599 1.00 95.50 101 GLN A C 1
ATOM 805 O O . GLN A 1 101 ? -0.777 -1.018 4.136 1.00 95.50 101 GLN A O 1
ATOM 810 N N . PRO A 1 102 ? 0.592 -0.828 5.913 1.00 92.75 102 PRO A N 1
ATOM 811 C CA . PRO A 1 102 ? -0.482 -0.730 6.881 1.00 92.75 102 PRO A CA 1
ATOM 812 C C . PRO A 1 102 ? -1.261 0.575 6.700 1.00 92.75 102 PRO A C 1
ATOM 814 O O . PRO A 1 102 ? -0.723 1.572 6.212 1.00 92.75 102 PRO A O 1
ATOM 817 N N . THR A 1 103 ? -2.505 0.610 7.167 1.00 90.88 103 THR A N 1
ATOM 818 C CA . THR A 1 103 ? -3.392 1.783 7.040 1.00 90.88 103 THR A CA 1
ATOM 819 C C . THR A 1 103 ? -2.769 3.107 7.506 1.00 90.88 103 THR A C 1
ATOM 821 O O . THR A 1 103 ? -3.003 4.143 6.894 1.00 90.88 103 THR A O 1
ATOM 824 N N . ASN A 1 104 ? -1.899 3.109 8.521 1.00 90.56 104 ASN A N 1
ATOM 825 C CA . ASN A 1 104 ? -1.228 4.322 9.016 1.00 90.56 104 ASN A CA 1
ATOM 826 C C . ASN A 1 104 ? -0.054 4.820 8.137 1.00 90.56 104 ASN A C 1
ATOM 828 O O . ASN A 1 104 ? 0.540 5.861 8.429 1.00 90.56 104 ASN A O 1
ATOM 832 N N . HIS A 1 105 ? 0.313 4.079 7.091 1.00 93.75 105 HIS A N 1
ATOM 833 C CA . HIS A 1 105 ? 1.308 4.455 6.078 1.00 93.75 105 HIS A CA 1
ATOM 834 C C . HIS A 1 105 ? 0.665 4.874 4.754 1.00 93.75 105 HIS A C 1
ATOM 836 O O . HIS A 1 105 ? 1.380 5.139 3.787 1.00 93.75 105 HIS A O 1
ATOM 842 N N . VAL A 1 106 ? -0.664 4.939 4.699 1.00 95.12 106 VAL A N 1
ATOM 843 C CA . VAL A 1 106 ? -1.431 5.174 3.479 1.00 95.12 106 VAL A CA 1
ATOM 844 C C . VAL A 1 106 ? -2.368 6.356 3.696 1.00 95.12 106 VAL A C 1
ATOM 846 O O . VAL A 1 106 ? -2.974 6.500 4.753 1.00 95.12 106 VAL A O 1
ATOM 849 N N . VAL A 1 107 ? -2.486 7.222 2.692 1.00 95.69 107 VAL A N 1
ATOM 850 C CA . VAL A 1 107 ? -3.461 8.315 2.687 1.00 95.69 107 VAL A CA 1
ATOM 851 C C . VAL A 1 107 ? -4.085 8.445 1.306 1.00 95.69 107 VAL A C 1
ATOM 853 O O . VAL A 1 107 ? -3.382 8.463 0.295 1.00 95.69 107 VAL A O 1
ATOM 856 N N . PHE A 1 108 ? -5.409 8.537 1.273 1.00 96.06 108 PHE A N 1
ATOM 857 C CA . PHE A 1 108 ? -6.200 8.696 0.058 1.00 96.06 108 PHE A CA 1
ATOM 858 C C . PHE A 1 108 ? -6.634 10.150 -0.101 1.00 96.06 108 PHE A C 1
ATOM 860 O O . PHE A 1 108 ? -6.884 10.838 0.891 1.00 96.06 108 PHE A O 1
ATOM 867 N N . ARG A 1 109 ? -6.740 10.605 -1.348 1.00 94.62 109 ARG A N 1
ATOM 868 C CA . ARG A 1 109 ? -7.301 11.907 -1.701 1.00 94.62 109 ARG A CA 1
ATOM 869 C C . ARG A 1 109 ? -8.611 11.718 -2.447 1.00 94.62 109 ARG A C 1
ATOM 871 O O . ARG A 1 109 ? -8.639 11.135 -3.526 1.00 94.62 109 ARG A O 1
ATOM 878 N N . GLU A 1 110 ? -9.659 12.303 -1.886 1.00 92.94 110 GLU A N 1
ATOM 879 C CA . GLU A 1 110 ? -10.955 12.487 -2.531 1.00 92.94 110 GLU A CA 1
ATOM 880 C C . GLU A 1 110 ? -11.155 13.987 -2.738 1.00 92.94 110 GLU A C 1
ATOM 882 O O . GLU A 1 110 ? -11.320 14.730 -1.773 1.00 92.94 110 GLU A O 1
ATOM 887 N N . ARG A 1 111 ? -11.103 14.464 -3.980 1.00 88.81 111 ARG A N 1
ATOM 888 C CA . ARG A 1 111 ? -11.057 15.908 -4.273 1.00 88.81 111 ARG A CA 1
ATOM 889 C C . ARG A 1 111 ? -12.314 16.660 -3.834 1.00 88.81 111 ARG A C 1
ATOM 891 O O . ARG A 1 111 ? -12.244 17.863 -3.622 1.00 88.81 111 ARG A O 1
ATOM 898 N N . SER A 1 112 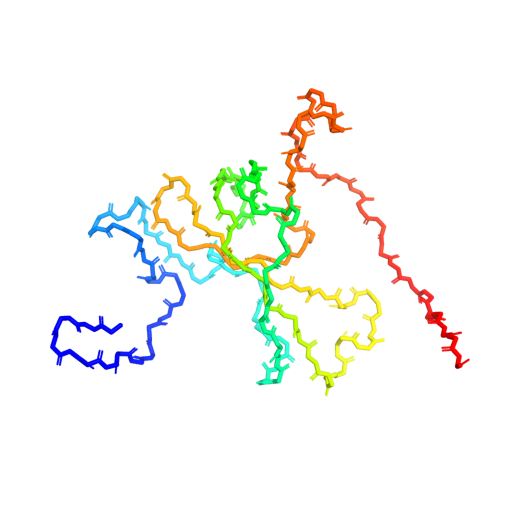? -13.447 15.972 -3.707 1.00 88.94 112 SER A N 1
ATOM 899 C CA . SER A 1 112 ? -14.696 16.571 -3.226 1.00 88.94 112 SER A CA 1
ATOM 900 C C . SER A 1 112 ? -14.783 16.688 -1.700 1.00 88.94 112 SER A C 1
ATOM 902 O O . SER A 1 112 ? -15.627 17.431 -1.203 1.00 88.94 112 SER A O 1
ATOM 904 N N . PHE A 1 113 ? -13.930 15.976 -0.954 1.00 88.19 113 PHE A N 1
ATOM 905 C CA . PHE A 1 113 ? -14.033 15.850 0.505 1.00 88.19 113 PHE A CA 1
ATOM 906 C C . PHE A 1 113 ? -12.754 16.243 1.255 1.00 88.19 113 PHE A C 1
ATOM 908 O O . PHE A 1 113 ? -12.805 16.849 2.322 1.00 88.19 113 PHE A O 1
ATOM 915 N N . THR A 1 114 ? -11.594 15.884 0.712 1.00 88.69 114 THR A N 1
ATOM 916 C CA . THR A 1 114 ? -10.278 16.202 1.276 1.00 88.69 114 THR A CA 1
ATOM 917 C C . THR A 1 114 ? -9.798 17.559 0.767 1.00 88.69 114 THR A C 1
ATOM 919 O O . THR A 1 114 ? -9.991 17.884 -0.402 1.00 88.69 114 THR A O 1
ATOM 922 N N . GLY A 1 115 ? -9.181 18.351 1.649 1.00 84.00 115 GLY A N 1
ATOM 923 C CA . GLY A 1 115 ? -8.639 19.664 1.293 1.00 84.00 115 GLY A CA 1
ATOM 924 C C . GLY A 1 115 ? -7.427 19.594 0.358 1.00 84.00 115 GLY A C 1
ATOM 925 O O . GLY A 1 115 ? -6.933 18.519 0.015 1.00 84.00 115 GLY A O 1
ATOM 926 N N . ASP A 1 116 ? -6.909 20.766 -0.012 1.00 82.50 116 ASP A N 1
ATOM 927 C CA . ASP A 1 116 ? -5.812 20.893 -0.984 1.00 82.50 116 ASP A CA 1
ATOM 928 C C . ASP A 1 116 ? -4.503 20.220 -0.525 1.00 82.50 116 ASP A C 1
ATOM 930 O O . ASP A 1 116 ? -3.693 19.761 -1.341 1.00 82.50 116 ASP A O 1
ATOM 934 N N . GLU A 1 117 ? -4.288 20.120 0.790 1.00 85.38 117 GLU A N 1
ATOM 935 C CA . GLU A 1 117 ? -3.101 19.495 1.367 1.00 85.38 117 GLU A CA 1
ATOM 936 C C . GLU A 1 117 ? -3.153 17.965 1.291 1.00 85.38 117 GLU A C 1
ATOM 938 O O . GLU A 1 117 ? -3.643 17.272 2.181 1.00 85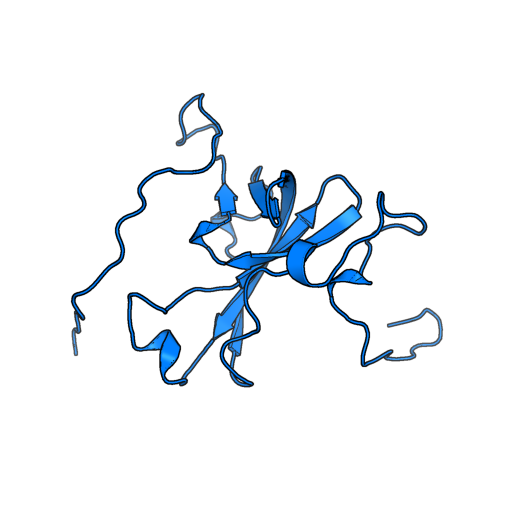.38 117 GLU A O 1
ATOM 943 N N . PHE A 1 118 ? -2.544 17.408 0.244 1.00 90.00 118 PHE A N 1
ATOM 944 C CA . PHE A 1 118 ? -2.366 15.963 0.120 1.00 90.00 118 PHE A CA 1
ATOM 945 C C . PHE A 1 118 ? -1.049 15.506 0.757 1.00 90.00 118 PHE A C 1
ATOM 947 O O . PHE A 1 118 ? -0.053 15.290 0.060 1.00 90.00 118 PHE A O 1
ATOM 954 N N . GLN A 1 119 ? -1.003 15.379 2.080 1.00 88.69 119 GLN A N 1
ATOM 955 C CA . GLN A 1 119 ? 0.198 14.967 2.814 1.00 88.69 119 GLN A CA 1
ATOM 956 C C . GLN A 1 119 ? -0.065 13.757 3.709 1.00 88.69 119 GLN A C 1
ATOM 958 O O . GLN A 1 119 ? -1.200 13.444 4.053 1.00 88.69 119 GLN A O 1
ATOM 963 N N . MET A 1 120 ? 1.008 13.066 4.097 1.00 90.56 120 MET A N 1
ATOM 964 C CA . MET A 1 120 ? 0.901 12.003 5.090 1.00 90.56 120 MET A CA 1
ATOM 965 C C . MET A 1 120 ? 0.466 12.573 6.444 1.00 90.56 120 MET A C 1
ATOM 967 O O . MET A 1 120 ? 1.058 13.563 6.886 1.00 90.56 120 MET A O 1
ATOM 971 N N . PRO A 1 121 ? -0.479 11.926 7.144 1.00 83.88 121 PRO A N 1
ATOM 972 C CA . PRO A 1 121 ? -0.909 12.384 8.455 1.00 83.88 121 PRO A CA 1
ATOM 973 C C . PRO A 1 121 ? 0.246 12.332 9.464 1.00 83.88 121 PRO A C 1
ATOM 975 O O . PRO A 1 121 ? 1.112 11.450 9.419 1.00 83.88 121 PRO A O 1
ATOM 978 N N . LYS A 1 122 ? 0.252 13.293 10.392 1.00 84.44 122 LYS A N 1
ATOM 979 C CA . LYS A 1 122 ? 1.192 13.379 11.518 1.00 84.44 122 LYS A CA 1
ATOM 980 C C . LYS A 1 122 ? 0.422 13.237 12.826 1.00 84.44 122 LYS A C 1
ATOM 982 O O . LYS A 1 122 ? -0.699 13.718 12.934 1.00 84.44 122 LYS A O 1
ATOM 987 N N . GLY A 1 123 ? 1.034 12.596 13.821 1.00 83.06 123 GLY A N 1
ATOM 988 C CA . GLY A 1 123 ? 0.461 12.518 15.169 1.00 83.06 123 GLY A CA 1
ATOM 989 C C . GLY A 1 123 ? -0.838 11.710 15.271 1.00 83.06 123 GLY A C 1
ATOM 990 O O . GLY A 1 123 ? -1.668 12.022 16.121 1.00 83.06 123 GLY A O 1
ATOM 991 N N . LEU A 1 124 ? -1.024 10.689 14.421 1.00 83.06 124 LEU A N 1
ATOM 992 C CA . LEU A 1 124 ? -2.156 9.764 14.530 1.00 83.06 124 LEU A CA 1
ATOM 993 C C . LEU A 1 124 ? -2.201 9.160 15.942 1.00 83.06 124 LEU A C 1
ATOM 995 O O . LEU A 1 124 ? -1.241 8.524 16.386 1.00 83.06 124 LEU A O 1
ATOM 999 N N . LYS A 1 125 ? -3.315 9.367 16.649 1.00 82.88 125 LYS A N 1
ATOM 1000 C CA . LYS A 1 125 ? -3.547 8.763 17.963 1.00 82.88 125 LYS A CA 1
ATOM 1001 C C . LYS A 1 125 ? -3.939 7.301 17.783 1.00 82.88 125 LYS A C 1
ATOM 1003 O O . LYS A 1 125 ? -4.707 6.969 16.886 1.00 82.88 125 LYS A O 1
ATOM 1008 N N . ARG A 1 126 ? -3.410 6.437 18.647 1.00 79.88 126 ARG A N 1
ATOM 1009 C CA . ARG A 1 126 ? -3.801 5.026 18.707 1.00 79.88 126 ARG A CA 1
ATOM 1010 C C . ARG A 1 126 ? -5.042 4.887 19.578 1.00 79.88 126 ARG A C 1
ATOM 1012 O O . ARG A 1 126 ? -5.138 5.561 20.603 1.00 79.88 126 ARG A O 1
ATOM 1019 N N . GLN A 1 127 ? -5.961 4.022 19.171 1.00 79.56 127 GLN A N 1
ATOM 1020 C CA . GLN A 1 127 ? -7.047 3.588 20.038 1.00 79.56 127 GLN A CA 1
ATOM 1021 C C . GLN A 1 127 ? -6.470 2.682 21.130 1.00 79.56 127 GLN A C 1
ATOM 1023 O O . GLN A 1 127 ? -5.662 1.807 20.829 1.00 79.56 127 GLN A O 1
ATOM 1028 N N . VAL A 1 128 ? -6.871 2.920 22.378 1.00 82.62 128 VAL A N 1
ATOM 1029 C CA . VAL A 1 128 ? -6.442 2.138 23.554 1.00 82.62 128 VAL A CA 1
ATOM 1030 C C . VAL A 1 128 ? -7.612 1.449 24.258 1.00 82.62 128 VAL A C 1
ATOM 1032 O O . VAL A 1 128 ? -7.406 0.486 24.985 1.00 82.62 128 VAL A O 1
ATOM 1035 N N . ASP A 1 129 ? -8.837 1.906 24.000 1.00 83.75 129 ASP A N 1
ATOM 1036 C CA . ASP A 1 129 ? -10.055 1.357 24.589 1.00 83.75 129 ASP A CA 1
ATOM 1037 C C . ASP A 1 129 ? -10.728 0.373 23.628 1.00 83.75 129 ASP A C 1
ATOM 1039 O O . ASP A 1 129 ? -10.754 0.594 22.413 1.00 83.75 129 A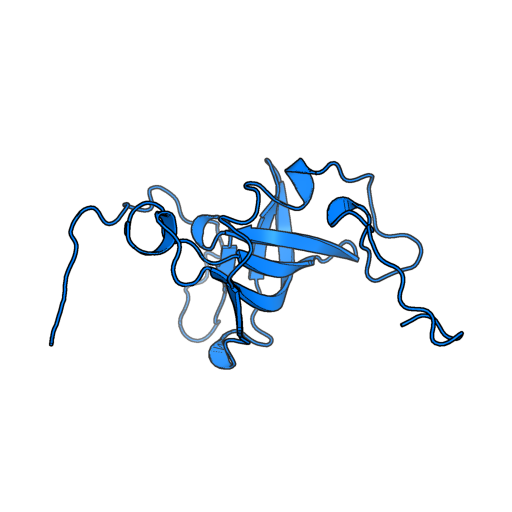SP A O 1
ATOM 1043 N N . ILE A 1 130 ? -11.306 -0.700 24.166 1.00 80.38 130 ILE A N 1
ATOM 1044 C CA . ILE A 1 130 ? -12.100 -1.672 23.408 1.00 80.38 130 ILE A CA 1
ATOM 1045 C C . ILE A 1 130 ? -13.579 -1.376 23.655 1.00 80.38 130 ILE A C 1
ATOM 1047 O O . ILE A 1 130 ? -14.015 -1.291 24.800 1.00 80.38 130 ILE A O 1
ATOM 1051 N N . TRP A 1 131 ? -14.344 -1.248 22.573 1.00 79.56 131 TRP A N 1
ATOM 1052 C CA . TRP A 1 131 ? -15.788 -1.028 22.608 1.00 79.56 131 TRP A CA 1
ATOM 1053 C C . TRP A 1 131 ? -16.487 -2.226 21.962 1.00 79.56 131 TRP A C 1
ATOM 1055 O O . TRP A 1 131 ? -16.079 -2.658 20.884 1.00 79.56 131 TRP A O 1
ATOM 1065 N N . SER A 1 132 ? -17.534 -2.751 22.596 1.00 81.56 132 SER A N 1
ATOM 1066 C CA . SER A 1 132 ? -18.354 -3.846 22.069 1.00 81.56 132 SER A CA 1
ATOM 1067 C C . SER A 1 132 ? -19.842 -3.530 22.217 1.00 81.56 132 SER A C 1
ATOM 1069 O O . SER A 1 132 ? -20.260 -2.887 23.180 1.00 81.56 132 SER A O 1
ATOM 1071 N N . ALA A 1 133 ? -20.635 -3.984 21.250 1.00 75.00 133 ALA A N 1
ATOM 1072 C CA . ALA A 1 133 ? -22.089 -4.034 21.323 1.00 75.00 133 ALA A CA 1
ATOM 1073 C C . ALA A 1 133 ? -22.503 -5.457 20.929 1.00 75.00 133 ALA A C 1
ATOM 1075 O O . ALA A 1 133 ? -22.065 -5.938 19.881 1.00 75.00 133 ALA A O 1
ATOM 1076 N N . GLU A 1 134 ? -23.254 -6.128 21.802 1.00 62.53 134 GLU A N 1
ATOM 1077 C CA . GLU A 1 134 ? -23.845 -7.452 21.551 1.00 62.53 134 GLU A CA 1
ATOM 1078 C C . GLU A 1 134 ? -25.202 -7.326 20.853 1.00 62.53 134 GLU A C 1
ATOM 1080 O O . GLU A 1 134 ? -25.966 -6.396 21.211 1.00 62.53 134 GLU A O 1
#

Nearest PDB structures (foldseek):
  7q08-assembly1_F  TM=6.030E-01  e=1.088E+00  Candida albicans SC5314
  2heq-assembly1_A  TM=4.568E-01  e=3.826E-01  Bacillus subtilis
  1wx6-assembly1_A  TM=3.730E-01  e=4.553E-01  Homo sapiens
  7dm4-assembly1_A  TM=4.276E-01  e=2.313E+00  Homo sapiens
  1i0c-assembly2_B  TM=4.373E-01  e=1.834E+00  Mus musculus

Radius of gyration: 16.22 Å; Cα contacts (8 Å, |Δi|>4): 237; chains: 1; bounding box: 40×43×45 Å

Mean predicted aligned error: 5.72 Å

Solvent-accessible surface area (backbone atoms only — not comparable to full-atom values): 8251 Å² total; per-residue (Å²): 111,48,99,85,66,47,78,85,73,91,74,55,66,38,76,43,52,80,48,100,76,37,66,79,85,62,48,62,54,44,20,30,83,67,80,77,92,61,93,46,60,47,77,48,66,61,71,87,51,53,86,33,51,30,40,37,52,35,70,96,45,78,40,51,34,39,58,70,37,32,41,36,62,48,96,44,81,48,56,74,36,62,69,60,44,61,39,34,38,34,28,45,30,81,49,28,34,44,32,44,31,42,54,95,37,49,42,78,49,46,85,93,78,45,69,92,79,87,65,80,87,75,86,81,78,72,51,86,75,87,86,87,85,135